Protein AF-A0A816EWF2-F1 (afdb_monomer_lite)

Radius of gyration: 16.15 Å; chains: 1; bounding box: 38×22×40 Å

Sequence (81 aa):
MYSKNANVFAAIPSLHAAYPTITDLFFFTFGVWFSAVYSGHHYVIDVLAGGTCAVTAYTLYRLISRIPTINRLLVAYSKLI

Structure (mmCIF, N/CA/C/O backbone):
data_AF-A0A816EWF2-F1
#
_entry.id   AF-A0A816EWF2-F1
#
loop_
_atom_site.group_PDB
_atom_site.id
_atom_site.type_symbol
_atom_site.label_atom_id
_atom_site.label_alt_id
_atom_site.label_comp_id
_atom_site.label_asym_id
_atom_site.label_entity_id
_atom_site.label_seq_id
_atom_site.pdbx_PDB_ins_code
_atom_site.Cartn_x
_atom_site.Cartn_y
_atom_site.Cartn_z
_atom_site.occupancy
_atom_site.B_iso_or_equiv
_atom_site.auth_seq_id
_atom_site.auth_comp_id
_atom_site.auth_asym_id
_atom_site.auth_atom_id
_atom_site.pdbx_PDB_model_num
ATOM 1 N N . MET A 1 1 ? 20.560 -0.008 -9.763 1.00 51.84 1 MET A N 1
ATOM 2 C CA . MET A 1 1 ? 20.741 -0.155 -8.297 1.00 51.84 1 MET A CA 1
ATOM 3 C C . MET A 1 1 ? 20.344 -1.550 -7.812 1.00 51.84 1 MET A C 1
ATOM 5 O O . MET A 1 1 ? 21.109 -2.143 -7.065 1.00 51.84 1 MET A O 1
ATOM 9 N N . TYR A 1 2 ? 19.231 -2.120 -8.289 1.00 47.00 2 TYR A N 1
ATOM 10 C CA . TYR A 1 2 ? 18.805 -3.498 -7.978 1.00 47.00 2 TYR A CA 1
ATOM 11 C C . TYR A 1 2 ? 19.757 -4.601 -8.491 1.00 47.00 2 TYR A C 1
ATOM 13 O O . TYR A 1 2 ? 19.935 -5.614 -7.832 1.00 47.00 2 TYR A O 1
ATOM 21 N N . SER A 1 3 ? 20.451 -4.381 -9.614 1.00 51.06 3 SER A N 1
ATOM 22 C CA . SER A 1 3 ? 21.421 -5.335 -10.184 1.00 51.06 3 SER A CA 1
ATOM 23 C C . SER A 1 3 ? 22.784 -5.393 -9.475 1.00 51.06 3 SER A C 1
ATOM 25 O O . SER A 1 3 ? 23.637 -6.182 -9.873 1.00 51.06 3 SER A O 1
ATOM 27 N N . LYS A 1 4 ? 23.023 -4.552 -8.456 1.00 55.91 4 LYS A N 1
ATOM 28 C CA . LYS A 1 4 ? 24.296 -4.495 -7.709 1.00 55.91 4 LYS A CA 1
ATOM 29 C C . LYS A 1 4 ? 24.168 -4.841 -6.218 1.00 55.91 4 LYS A C 1
ATOM 31 O O . LYS A 1 4 ? 25.173 -4.801 -5.519 1.00 55.91 4 LYS A O 1
ATOM 36 N N . ASN A 1 5 ? 22.972 -5.176 -5.726 1.00 52.03 5 ASN A N 1
ATOM 37 C CA . ASN A 1 5 ? 22.740 -5.526 -4.322 1.00 52.03 5 ASN A CA 1
ATOM 38 C C . ASN A 1 5 ? 22.413 -7.015 -4.186 1.00 52.03 5 ASN A C 1
ATOM 40 O O . ASN A 1 5 ? 21.475 -7.500 -4.804 1.00 52.03 5 ASN A O 1
ATOM 44 N N . ALA A 1 6 ? 23.167 -7.734 -3.350 1.00 55.88 6 ALA A N 1
ATOM 45 C CA . ALA A 1 6 ? 23.015 -9.179 -3.155 1.00 55.88 6 ALA A CA 1
ATOM 46 C C . ALA A 1 6 ? 21.723 -9.578 -2.411 1.00 55.88 6 ALA A C 1
ATOM 48 O O . ALA A 1 6 ? 21.342 -10.743 -2.432 1.00 55.88 6 ALA A O 1
ATOM 49 N N . ASN A 1 7 ? 21.034 -8.622 -1.773 1.00 58.47 7 ASN A N 1
ATOM 50 C CA . ASN A 1 7 ? 19.796 -8.859 -1.030 1.00 58.47 7 ASN A CA 1
ATOM 51 C C . ASN A 1 7 ? 18.611 -8.092 -1.633 1.00 58.47 7 ASN A C 1
ATOM 53 O O . ASN A 1 7 ? 18.021 -7.200 -1.028 1.00 58.47 7 ASN A O 1
ATOM 57 N N . VAL A 1 8 ? 18.294 -8.455 -2.871 1.00 52.75 8 VAL A N 1
ATOM 58 C CA . VAL A 1 8 ? 17.193 -7.915 -3.680 1.00 52.75 8 VAL A CA 1
ATOM 59 C C . VAL A 1 8 ? 15.819 -8.125 -3.010 1.00 52.75 8 VAL A C 1
ATOM 61 O O . VAL A 1 8 ? 14.881 -7.365 -3.234 1.00 52.75 8 VAL A O 1
ATOM 64 N N . PHE A 1 9 ? 15.720 -9.130 -2.135 1.00 54.97 9 PHE A N 1
ATOM 65 C CA . PHE A 1 9 ? 14.488 -9.562 -1.474 1.00 54.97 9 PHE A CA 1
ATOM 66 C C . PHE A 1 9 ? 14.141 -8.789 -0.195 1.00 54.97 9 PHE A C 1
ATOM 68 O O . PHE A 1 9 ? 12.997 -8.843 0.241 1.00 54.97 9 PHE A O 1
ATOM 75 N N . ALA A 1 10 ? 15.075 -8.032 0.391 1.00 57.81 10 ALA A N 1
ATOM 76 C CA . ALA A 1 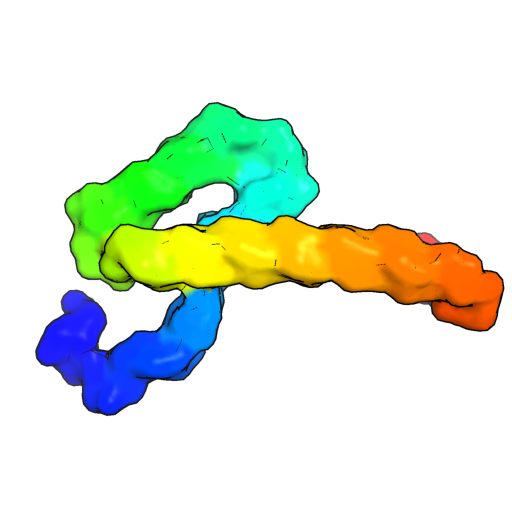10 ? 14.791 -7.229 1.587 1.00 57.81 10 ALA A CA 1
ATOM 77 C C . ALA A 1 10 ? 13.901 -6.001 1.314 1.00 57.81 10 ALA A C 1
ATOM 79 O O . ALA A 1 10 ? 13.347 -5.426 2.246 1.00 57.81 10 ALA A O 1
ATOM 80 N N . ALA A 1 11 ? 13.775 -5.586 0.050 1.00 55.47 11 ALA A N 1
ATOM 81 C CA . ALA A 1 11 ? 12.988 -4.423 -0.364 1.00 55.47 11 ALA A CA 1
ATOM 82 C C . ALA A 1 11 ? 11.570 -4.781 -0.855 1.00 55.47 11 ALA A C 1
ATOM 84 O O . ALA A 1 11 ? 10.822 -3.900 -1.282 1.00 55.47 11 ALA A O 1
ATOM 85 N N . ILE A 1 12 ? 11.195 -6.062 -0.791 1.00 54.12 12 ILE A N 1
ATOM 86 C CA . ILE A 1 12 ? 9.846 -6.541 -1.097 1.00 54.12 12 ILE A CA 1
ATOM 87 C C . ILE A 1 12 ? 9.096 -6.710 0.234 1.00 54.12 12 ILE A C 1
ATOM 89 O O . ILE A 1 12 ? 9.614 -7.396 1.117 1.00 54.12 12 ILE A O 1
ATOM 93 N N . PRO A 1 13 ? 7.879 -6.157 0.403 1.00 59.34 13 PRO A N 1
ATOM 94 C CA . PRO A 1 13 ? 7.065 -5.423 -0.577 1.00 59.34 13 PRO A CA 1
ATOM 95 C C . PRO A 1 13 ? 7.332 -3.902 -0.618 1.00 59.34 13 PRO A C 1
ATOM 97 O O . PRO A 1 13 ? 7.740 -3.298 0.373 1.00 59.34 13 PRO A O 1
ATOM 100 N N . SER A 1 14 ? 7.042 -3.258 -1.761 1.00 66.50 14 SER A N 1
ATOM 101 C CA . SER A 1 14 ? 7.288 -1.819 -1.953 1.00 66.50 14 SER A CA 1
ATOM 102 C C . SER A 1 14 ? 6.374 -0.940 -1.094 1.00 66.50 14 SER A C 1
ATOM 104 O O . SER A 1 14 ? 5.160 -0.859 -1.298 1.00 66.50 14 SER A O 1
ATOM 106 N N . LEU A 1 15 ? 6.991 -0.196 -0.177 1.00 68.38 15 LEU A N 1
ATOM 107 C CA . LEU A 1 15 ? 6.311 0.756 0.697 1.00 68.38 15 LEU A CA 1
ATOM 108 C C . LEU A 1 15 ? 5.787 1.995 -0.062 1.00 68.38 15 LEU A C 1
ATOM 110 O O . LEU A 1 15 ? 4.720 2.518 0.259 1.00 68.38 15 LEU A O 1
ATOM 114 N N . HIS A 1 16 ? 6.488 2.409 -1.125 1.00 66.50 16 HIS A N 1
ATOM 115 C CA . HIS A 1 16 ? 6.057 3.482 -2.032 1.00 66.50 16 HIS A CA 1
ATOM 116 C C . HIS A 1 16 ? 4.797 3.112 -2.817 1.00 66.50 16 HIS A C 1
ATOM 118 O O . HIS A 1 16 ? 4.022 3.993 -3.175 1.00 66.50 16 HIS A O 1
ATOM 124 N N . ALA A 1 17 ? 4.574 1.820 -3.066 1.00 64.12 17 ALA A N 1
ATOM 125 C CA . ALA A 1 17 ? 3.321 1.341 -3.630 1.00 64.12 17 ALA A CA 1
ATOM 126 C C . ALA A 1 17 ? 2.224 1.235 -2.557 1.00 64.12 17 ALA A C 1
ATOM 128 O O . ALA A 1 17 ? 1.070 1.555 -2.838 1.00 64.12 17 ALA A O 1
ATOM 129 N N . ALA A 1 18 ? 2.568 0.832 -1.329 1.00 71.88 18 ALA A N 1
ATOM 130 C CA . ALA A 1 18 ? 1.597 0.566 -0.271 1.00 71.88 18 ALA A CA 1
ATOM 131 C C . ALA A 1 18 ? 0.945 1.827 0.328 1.00 71.88 18 ALA A C 1
ATOM 133 O O . ALA A 1 18 ? -0.278 1.869 0.446 1.00 71.88 18 ALA A O 1
ATOM 134 N N . TYR A 1 19 ? 1.717 2.865 0.675 1.00 72.50 19 TYR A N 1
ATOM 135 C CA . TYR A 1 19 ? 1.170 4.079 1.306 1.00 72.50 19 TYR A CA 1
ATOM 136 C C . TYR A 1 19 ? 0.104 4.813 0.480 1.00 72.50 19 TYR A C 1
ATOM 138 O O . TYR A 1 19 ? -0.975 5.055 1.021 1.00 72.50 19 TYR A O 1
ATOM 146 N N . PRO A 1 20 ? 0.342 5.161 -0.801 1.00 71.94 20 PRO A N 1
ATOM 147 C CA . PRO A 1 20 ? -0.658 5.883 -1.585 1.00 71.94 20 PRO A CA 1
ATOM 148 C C . PRO A 1 20 ? -1.897 5.023 -1.878 1.00 71.94 20 PRO A C 1
ATOM 150 O O . PRO A 1 20 ? -2.997 5.556 -1.975 1.00 71.94 20 PRO A O 1
ATOM 153 N N . THR A 1 21 ? -1.752 3.691 -1.907 1.00 73.25 21 THR A N 1
ATOM 154 C CA . THR A 1 21 ? -2.887 2.764 -2.059 1.00 73.25 21 THR A CA 1
ATOM 155 C C . THR A 1 21 ? -3.859 2.833 -0.874 1.00 73.25 21 THR A C 1
ATOM 157 O O . THR A 1 21 ? -5.042 2.568 -1.045 1.00 73.25 21 THR A O 1
ATOM 160 N N . ILE A 1 22 ? -3.392 3.201 0.326 1.00 72.00 22 ILE A N 1
ATOM 161 C CA . ILE A 1 22 ? -4.241 3.314 1.527 1.00 72.00 22 ILE A CA 1
ATOM 162 C C . ILE A 1 22 ? -4.964 4.670 1.590 1.00 72.00 22 ILE A C 1
ATOM 164 O O . ILE A 1 22 ? -6.010 4.773 2.225 1.00 72.00 22 ILE A O 1
ATOM 168 N N . THR A 1 23 ? -4.436 5.717 0.949 1.00 72.88 23 THR A N 1
ATOM 169 C CA . THR A 1 23 ? -4.989 7.080 1.041 1.00 72.88 23 THR A CA 1
ATOM 170 C C . THR A 1 23 ? -6.106 7.376 0.031 1.00 72.88 23 THR A C 1
ATOM 172 O O . THR A 1 23 ? -6.533 8.523 -0.066 1.00 72.88 23 THR A O 1
ATOM 175 N N . ASP A 1 24 ? -6.585 6.373 -0.717 1.00 64.69 24 ASP A N 1
ATOM 176 C CA . ASP A 1 24 ? -7.651 6.476 -1.735 1.00 64.69 24 ASP A CA 1
ATOM 177 C C . ASP A 1 24 ? -7.413 7.535 -2.841 1.00 64.69 24 ASP A C 1
ATOM 179 O O . ASP A 1 24 ? -8.302 7.854 -3.632 1.00 64.69 24 ASP A O 1
ATOM 183 N N . LEU A 1 25 ? -6.184 8.045 -2.995 1.00 73.94 25 LEU A N 1
ATOM 184 C CA . LEU A 1 25 ? -5.804 8.891 -4.130 1.00 73.94 25 LEU A CA 1
ATOM 185 C C . LEU A 1 25 ? -5.408 8.022 -5.326 1.00 73.94 25 LEU A C 1
ATOM 187 O O . LEU A 1 25 ? -4.226 7.853 -5.638 1.00 73.94 25 LEU A O 1
ATOM 191 N N . PHE A 1 26 ? -6.412 7.487 -6.020 1.00 69.56 26 PHE A N 1
ATOM 192 C CA . PHE A 1 26 ? -6.230 6.581 -7.159 1.00 69.56 26 PHE A CA 1
ATOM 193 C C . PHE A 1 26 ? -5.243 7.146 -8.196 1.00 69.56 26 PHE A C 1
ATOM 195 O O . PHE A 1 26 ? -4.206 6.543 -8.455 1.00 69.56 26 PHE A O 1
ATOM 202 N N . PHE A 1 27 ? -5.480 8.355 -8.715 1.00 74.81 27 PHE A N 1
ATOM 203 C CA . PHE A 1 27 ? -4.614 8.963 -9.738 1.00 74.81 27 PHE A CA 1
ATOM 204 C C . PHE A 1 27 ? -3.165 9.176 -9.278 1.00 74.81 27 PHE A C 1
ATOM 206 O O . PHE A 1 27 ? -2.232 8.976 -10.055 1.00 74.81 27 PHE A O 1
ATOM 213 N N . PHE A 1 28 ? -2.963 9.530 -8.007 1.00 77.25 28 PHE A N 1
ATOM 214 C CA . PHE A 1 28 ? -1.627 9.689 -7.436 1.00 77.25 28 PHE A CA 1
ATOM 215 C C . PHE A 1 28 ? -0.917 8.337 -7.289 1.00 77.25 28 PHE A C 1
ATOM 217 O O . PHE A 1 28 ? 0.256 8.209 -7.630 1.00 77.25 28 PHE A O 1
ATOM 224 N N . THR A 1 29 ? -1.649 7.308 -6.860 1.00 79.75 29 THR A N 1
ATOM 225 C CA . THR A 1 29 ? -1.147 5.936 -6.706 1.00 79.75 29 THR A CA 1
ATOM 226 C C . THR A 1 29 ? -0.643 5.378 -8.031 1.00 79.75 29 THR A C 1
ATOM 228 O O . THR A 1 29 ? 0.494 4.913 -8.100 1.00 79.75 29 THR A O 1
ATOM 231 N N . PHE A 1 30 ? -1.426 5.506 -9.109 1.00 79.62 30 PHE A N 1
ATOM 232 C CA . PHE A 1 30 ? -0.988 5.083 -10.445 1.00 79.62 30 PHE A CA 1
ATOM 233 C C . PHE A 1 30 ? 0.228 5.870 -10.935 1.00 79.62 30 PHE A C 1
ATOM 235 O O . PHE A 1 30 ? 1.128 5.276 -11.527 1.00 79.62 30 PHE A O 1
ATOM 242 N N . GLY A 1 31 ? 0.304 7.173 -10.646 1.00 82.50 31 GLY A N 1
ATOM 243 C CA . GLY A 1 31 ? 1.478 7.990 -10.963 1.00 82.50 31 GLY A CA 1
ATOM 244 C C . GLY A 1 31 ? 2.749 7.514 -10.251 1.00 82.50 31 GLY A C 1
ATOM 245 O O . GLY A 1 31 ? 3.803 7.399 -10.877 1.00 82.50 31 GLY A O 1
ATOM 246 N N . VAL A 1 32 ? 2.654 7.171 -8.963 1.00 82.00 32 VAL A N 1
ATOM 247 C CA . VAL A 1 32 ? 3.782 6.642 -8.175 1.00 82.00 32 VAL A CA 1
ATOM 248 C C . VAL A 1 32 ? 4.186 5.246 -8.649 1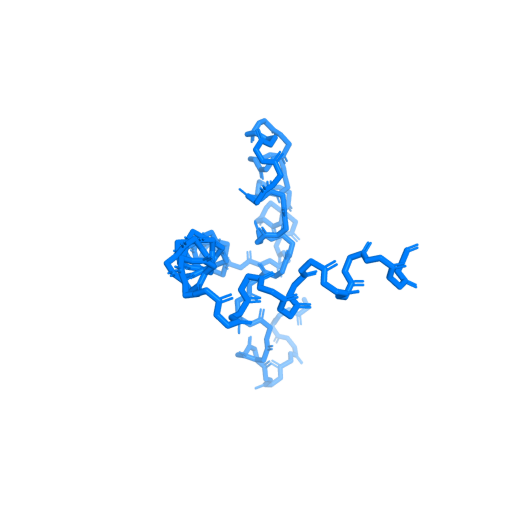.00 82.00 32 VAL A C 1
ATOM 250 O O . VAL A 1 32 ? 5.376 4.981 -8.815 1.00 82.00 32 VAL A O 1
ATOM 253 N N . TRP A 1 33 ? 3.218 4.370 -8.9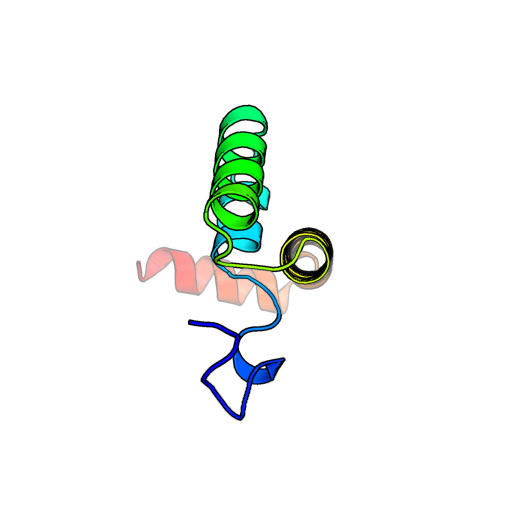26 1.00 82.94 33 TRP A N 1
ATOM 254 C CA . TRP A 1 33 ? 3.469 3.028 -9.461 1.00 82.94 33 TRP A CA 1
ATOM 255 C C . TRP A 1 33 ? 4.165 3.096 -10.822 1.00 82.94 33 TRP A C 1
ATOM 257 O O . TRP A 1 33 ? 5.174 2.423 -11.037 1.00 82.94 33 TRP A O 1
ATOM 267 N N . PHE A 1 34 ? 3.672 3.958 -11.715 1.00 82.00 34 PHE A N 1
ATOM 268 C CA . PHE A 1 34 ? 4.276 4.195 -13.022 1.00 82.00 34 PHE A CA 1
ATOM 269 C C . PHE A 1 34 ? 5.698 4.747 -12.890 1.00 82.00 34 PHE A C 1
ATOM 271 O O . PHE A 1 34 ? 6.613 4.209 -13.504 1.00 82.00 34 PHE A O 1
ATOM 278 N N . SER A 1 35 ? 5.914 5.759 -12.045 1.00 81.88 35 SER A N 1
ATOM 279 C CA . SER A 1 35 ? 7.238 6.354 -11.815 1.00 81.88 35 SER A CA 1
ATOM 280 C C . SER A 1 35 ? 8.256 5.347 -11.259 1.00 81.88 35 SER A C 1
ATOM 282 O O . SER A 1 35 ? 9.402 5.303 -11.718 1.00 81.88 35 SER A O 1
ATOM 284 N N . ALA A 1 36 ? 7.830 4.484 -10.328 1.00 78.75 36 ALA A N 1
ATOM 285 C CA . ALA A 1 36 ? 8.671 3.457 -9.712 1.00 78.75 36 ALA A CA 1
ATOM 286 C C . ALA A 1 36 ? 9.146 2.392 -10.716 1.00 78.75 36 ALA A C 1
ATOM 288 O O . ALA A 1 36 ? 10.304 1.965 -10.658 1.00 78.75 36 ALA A O 1
ATOM 289 N N . VAL A 1 37 ? 8.275 1.994 -11.650 1.00 81.75 37 VAL A N 1
ATOM 290 C CA . VAL A 1 37 ? 8.612 1.047 -12.726 1.00 81.75 37 VAL A CA 1
ATOM 291 C C . VAL A 1 37 ? 9.415 1.735 -13.831 1.00 81.75 37 VAL A C 1
ATOM 293 O O . VAL A 1 37 ? 10.453 1.222 -14.242 1.00 81.75 37 VAL A O 1
ATOM 296 N N . TYR A 1 38 ? 8.974 2.909 -14.291 1.00 84.00 38 TYR A N 1
ATOM 297 C CA . TYR A 1 38 ? 9.591 3.648 -15.398 1.00 84.00 38 TYR A CA 1
ATOM 298 C C . TYR A 1 38 ? 11.040 4.044 -15.100 1.00 84.00 38 TYR A C 1
ATOM 300 O O . TYR A 1 38 ? 11.910 3.933 -15.959 1.00 84.00 38 TYR A O 1
ATOM 308 N N . SER A 1 39 ? 11.326 4.429 -13.857 1.00 81.31 39 SER A N 1
ATOM 309 C CA . SER A 1 39 ? 12.683 4.771 -13.419 1.00 81.31 39 SER A CA 1
ATOM 310 C C . SER A 1 39 ? 13.583 3.542 -13.199 1.00 81.31 39 SER A C 1
ATOM 312 O O . SER A 1 39 ? 14.734 3.687 -12.788 1.00 81.31 39 SER A O 1
ATOM 314 N N . GLY A 1 40 ? 13.074 2.320 -13.417 1.00 76.31 40 GLY A N 1
ATOM 315 C CA . GLY A 1 40 ? 13.805 1.071 -13.182 1.00 76.31 40 GLY A CA 1
ATOM 316 C C . GLY A 1 40 ? 14.154 0.833 -11.708 1.00 76.31 40 GLY A C 1
ATOM 317 O O . GLY A 1 40 ? 15.100 0.099 -11.407 1.00 76.31 40 GLY A O 1
ATOM 318 N N . HIS A 1 41 ? 13.434 1.487 -10.790 1.00 70.12 41 HIS A N 1
ATOM 319 C CA . HIS A 1 41 ? 13.676 1.394 -9.351 1.00 70.12 41 HIS A CA 1
ATOM 320 C C . HIS A 1 41 ? 13.092 0.119 -8.744 1.00 70.12 41 HIS A C 1
ATOM 322 O O . HIS A 1 41 ? 13.719 -0.456 -7.856 1.00 70.12 41 HIS A O 1
ATOM 328 N N . HIS A 1 42 ? 11.937 -0.329 -9.237 1.00 74.88 42 HIS A N 1
ATOM 329 C CA . HIS A 1 42 ? 11.252 -1.533 -8.777 1.00 74.88 42 HIS A CA 1
ATOM 330 C C . HIS A 1 42 ? 10.727 -2.346 -9.954 1.00 74.88 42 HIS A C 1
ATOM 332 O O . HIS A 1 42 ? 10.338 -1.793 -10.987 1.00 74.88 42 HIS A O 1
ATOM 338 N N . TYR A 1 43 ? 10.677 -3.665 -9.790 1.00 80.06 43 TYR A N 1
ATOM 339 C CA . TYR A 1 43 ? 10.000 -4.511 -10.760 1.00 80.06 43 TYR A CA 1
ATOM 340 C C . TYR A 1 43 ? 8.485 -4.353 -10.633 1.00 80.06 43 TYR A C 1
ATOM 342 O O . TYR A 1 43 ? 7.953 -4.045 -9.566 1.00 80.06 43 TYR A O 1
ATOM 350 N N . VAL A 1 44 ? 7.769 -4.642 -11.720 1.00 78.19 44 VAL A N 1
ATOM 351 C CA . VAL A 1 44 ? 6.297 -4.661 -11.724 1.00 78.19 44 VAL A CA 1
ATOM 352 C C . VAL A 1 44 ? 5.757 -5.587 -10.624 1.00 78.19 44 VAL A C 1
ATOM 354 O O . VAL A 1 44 ? 4.775 -5.249 -9.968 1.00 78.19 44 VAL A O 1
ATOM 357 N N . ILE A 1 45 ? 6.437 -6.710 -10.351 1.00 79.94 45 ILE A N 1
ATOM 358 C CA . ILE A 1 45 ? 6.051 -7.637 -9.279 1.00 79.94 45 ILE A CA 1
ATOM 359 C C . ILE A 1 45 ? 6.134 -7.000 -7.882 1.00 79.94 45 ILE A C 1
ATOM 361 O O . ILE A 1 45 ? 5.263 -7.260 -7.057 1.00 79.94 45 ILE A O 1
ATOM 365 N N . ASP A 1 46 ? 7.100 -6.111 -7.629 1.00 76.50 46 ASP A N 1
ATOM 366 C CA . ASP A 1 46 ? 7.269 -5.447 -6.328 1.0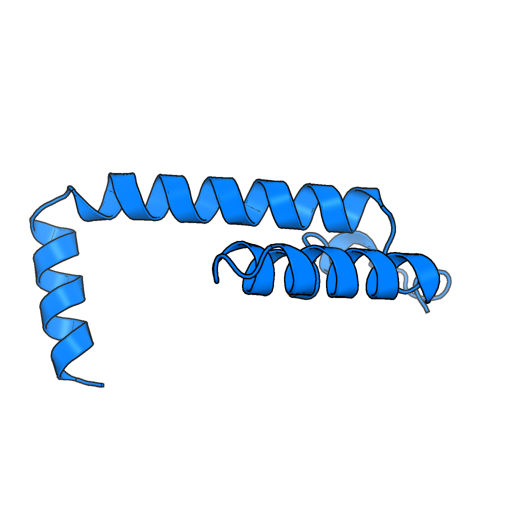0 76.50 46 ASP A CA 1
ATOM 367 C C . ASP A 1 46 ? 6.128 -4.459 -6.054 1.00 76.50 46 ASP A C 1
ATOM 369 O O . ASP A 1 46 ? 5.675 -4.304 -4.917 1.00 76.50 46 ASP A O 1
ATOM 373 N N . VAL A 1 47 ? 5.646 -3.802 -7.112 1.00 78.81 47 VAL A N 1
ATOM 374 C CA . VAL A 1 47 ? 4.522 -2.861 -7.067 1.00 78.81 47 VAL A CA 1
ATOM 375 C C . VAL A 1 47 ? 3.201 -3.605 -6.863 1.00 78.81 47 VAL A C 1
ATOM 377 O O . VAL A 1 47 ? 2.408 -3.220 -6.004 1.00 78.81 47 VAL A O 1
ATOM 380 N N . LEU A 1 48 ? 2.989 -4.715 -7.577 1.00 81.00 48 LEU A N 1
ATOM 381 C CA . LEU A 1 48 ? 1.810 -5.570 -7.399 1.00 81.00 48 LEU A CA 1
ATOM 382 C C . LEU A 1 48 ? 1.778 -6.221 -6.006 1.00 81.00 48 LEU A C 1
ATOM 384 O O . LEU A 1 48 ? 0.731 -6.251 -5.354 1.00 81.00 48 LEU A O 1
ATOM 388 N N . ALA A 1 49 ? 2.925 -6.692 -5.510 1.00 82.38 49 ALA A N 1
ATOM 389 C CA . ALA A 1 49 ? 3.065 -7.195 -4.144 1.00 82.38 49 ALA A CA 1
ATOM 390 C C . ALA A 1 49 ? 2.797 -6.092 -3.102 1.00 82.38 49 ALA A C 1
ATOM 392 O O . ALA A 1 49 ? 2.132 -6.336 -2.098 1.00 82.38 49 ALA A O 1
ATOM 393 N N . GLY A 1 50 ? 3.250 -4.860 -3.354 1.00 80.56 50 GLY A N 1
ATOM 394 C CA . GLY A 1 50 ? 2.948 -3.698 -2.511 1.00 80.56 50 GLY A CA 1
ATOM 395 C C . GLY A 1 50 ? 1.455 -3.370 -2.451 1.00 80.56 50 GLY A C 1
ATOM 396 O O . GLY A 1 50 ? 0.904 -3.214 -1.362 1.00 80.56 50 GLY A O 1
ATOM 397 N N . GLY A 1 51 ? 0.777 -3.334 -3.602 1.00 81.88 51 GLY A N 1
ATOM 398 C CA . GLY A 1 51 ? -0.667 -3.088 -3.673 1.00 81.88 51 GLY A CA 1
ATOM 399 C C . GLY A 1 51 ? -1.493 -4.176 -2.979 1.00 81.88 51 GLY A C 1
ATOM 400 O O . GLY A 1 51 ? -2.373 -3.877 -2.175 1.00 81.88 51 GLY A O 1
ATOM 401 N N . THR A 1 52 ? -1.175 -5.450 -3.221 1.00 83.88 52 THR A N 1
ATOM 402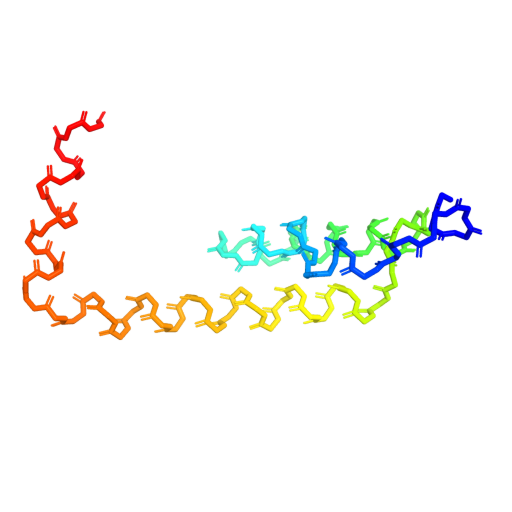 C CA . THR A 1 52 ? -1.855 -6.580 -2.557 1.00 83.88 52 THR A CA 1
ATOM 403 C C . THR A 1 52 ? -1.613 -6.600 -1.047 1.00 83.88 52 THR A C 1
ATOM 405 O O . THR A 1 52 ? -2.550 -6.834 -0.279 1.00 83.88 52 THR A O 1
ATOM 408 N N . CYS A 1 53 ? -0.394 -6.284 -0.600 1.00 84.69 53 CYS A N 1
ATOM 409 C CA . CYS A 1 53 ? -0.069 -6.119 0.816 1.00 84.69 53 CYS A CA 1
ATOM 410 C C . CYS A 1 53 ? -0.902 -4.999 1.459 1.00 84.69 53 CYS A C 1
ATOM 412 O O . CYS A 1 53 ? -1.512 -5.221 2.503 1.00 84.69 53 CYS A O 1
ATOM 414 N N . ALA A 1 54 ? -1.012 -3.835 0.811 1.00 82.50 54 ALA A N 1
ATOM 415 C CA . ALA A 1 54 ? -1.807 -2.711 1.307 1.00 82.50 54 ALA A CA 1
ATOM 416 C C . ALA A 1 54 ? -3.295 -3.064 1.461 1.00 82.50 54 ALA A C 1
ATOM 418 O O . ALA A 1 54 ? -3.884 -2.822 2.517 1.00 82.50 54 ALA A O 1
ATOM 419 N N . VAL A 1 55 ? -3.890 -3.708 0.451 1.00 84.81 55 VAL A N 1
ATOM 420 C CA . VAL A 1 55 ? -5.292 -4.163 0.497 1.00 84.81 55 VAL A CA 1
ATOM 421 C C . VAL A 1 55 ? -5.504 -5.188 1.615 1.00 84.81 55 VAL A C 1
ATOM 423 O O . VAL A 1 55 ? -6.491 -5.120 2.356 1.00 84.81 55 VAL A O 1
ATOM 426 N N . THR A 1 56 ? -4.564 -6.120 1.774 1.00 86.06 56 THR A N 1
ATOM 427 C CA . THR A 1 56 ? -4.612 -7.138 2.831 1.00 86.06 56 THR A CA 1
ATOM 428 C C . THR A 1 56 ? -4.517 -6.493 4.211 1.00 86.06 56 THR A C 1
ATOM 430 O O . THR A 1 56 ? -5.353 -6.764 5.072 1.00 86.06 56 THR A O 1
ATOM 433 N N . ALA A 1 57 ? -3.559 -5.588 4.416 1.00 85.81 57 ALA A N 1
ATOM 434 C CA . ALA A 1 57 ? -3.364 -4.868 5.671 1.00 85.81 57 ALA A CA 1
ATOM 435 C C . ALA A 1 57 ? -4.596 -4.035 6.051 1.00 85.81 57 ALA A C 1
ATOM 437 O O . ALA A 1 57 ? -5.057 -4.108 7.189 1.00 85.81 57 ALA A O 1
ATOM 438 N N . TYR A 1 58 ? -5.182 -3.309 5.096 1.00 86.75 58 TYR A N 1
ATOM 439 C CA . TYR A 1 58 ? -6.415 -2.551 5.316 1.00 86.75 58 TYR A CA 1
ATOM 440 C C . TYR A 1 58 ? -7.588 -3.459 5.706 1.00 86.75 58 TYR A C 1
ATOM 442 O O . TYR A 1 58 ? -8.324 -3.180 6.657 1.00 86.75 58 TYR A O 1
ATOM 450 N N . THR A 1 59 ? -7.746 -4.586 5.012 1.00 88.25 59 THR A N 1
ATOM 451 C CA . THR A 1 59 ? -8.804 -5.557 5.313 1.00 88.25 59 THR A CA 1
ATOM 452 C C . THR A 1 59 ? -8.628 -6.150 6.708 1.00 88.25 59 THR A C 1
ATOM 454 O O . THR A 1 59 ? -9.581 -6.179 7.487 1.00 88.25 59 THR A O 1
ATOM 457 N N . LEU A 1 60 ? -7.407 -6.558 7.062 1.00 88.88 60 LEU A N 1
ATOM 458 C CA . LEU A 1 60 ? -7.080 -7.063 8.394 1.00 88.88 60 LEU A CA 1
ATOM 459 C C . LEU A 1 60 ? -7.340 -6.009 9.469 1.00 88.88 60 LEU A C 1
ATOM 461 O O . LEU A 1 60 ? -8.000 -6.316 10.458 1.00 88.88 60 LEU A O 1
ATOM 465 N N . TYR A 1 61 ? -6.915 -4.763 9.258 1.00 87.25 61 TYR A N 1
ATOM 466 C CA . TYR A 1 61 ? -7.193 -3.663 10.180 1.00 87.25 61 TYR A CA 1
ATOM 467 C C . TYR A 1 61 ? -8.696 -3.501 10.426 1.00 87.25 61 TYR A C 1
ATOM 469 O O . TYR A 1 61 ? -9.126 -3.412 11.578 1.00 87.25 61 TYR A O 1
ATOM 477 N N . ARG A 1 62 ? -9.519 -3.537 9.371 1.00 87.25 62 ARG A N 1
ATOM 478 C CA . ARG A 1 62 ? -10.982 -3.455 9.504 1.00 87.25 62 ARG A CA 1
ATOM 479 C C . ARG A 1 62 ? -11.577 -4.616 10.290 1.00 87.25 62 ARG A C 1
ATOM 481 O O . ARG A 1 62 ? -12.538 -4.407 11.025 1.00 87.25 62 ARG A O 1
ATOM 488 N N . LEU A 1 63 ? -11.049 -5.827 10.127 1.00 90.12 63 LEU A N 1
ATOM 489 C CA . LEU A 1 63 ? -11.522 -7.006 10.855 1.00 90.12 63 LEU A CA 1
ATOM 490 C C . LEU A 1 63 ? -11.105 -6.954 12.327 1.00 90.12 63 LEU A C 1
ATOM 492 O O . LEU A 1 63 ? -11.936 -7.148 13.211 1.00 90.12 63 LEU A O 1
ATOM 496 N N . ILE A 1 64 ? -9.844 -6.625 12.590 1.00 89.94 64 ILE A N 1
ATOM 497 C CA . ILE A 1 64 ? -9.261 -6.542 13.932 1.00 89.94 64 ILE A CA 1
ATOM 498 C C . ILE A 1 64 ? -9.907 -5.405 14.736 1.00 89.94 64 ILE A C 1
ATOM 500 O O . ILE A 1 64 ? -10.220 -5.579 15.912 1.00 89.94 64 ILE A O 1
ATOM 504 N N . SER A 1 65 ? -10.206 -4.272 14.099 1.00 85.69 65 SER A N 1
ATOM 505 C CA . SER A 1 65 ? -10.863 -3.125 14.744 1.00 85.69 65 SER A CA 1
ATOM 506 C C . SER A 1 65 ? -12.310 -3.401 15.171 1.00 85.69 65 SER A C 1
ATOM 508 O O . SER A 1 65 ? -12.871 -2.640 15.957 1.00 85.69 65 SER A O 1
ATOM 510 N N . ARG A 1 66 ? -12.931 -4.500 14.711 1.00 88.06 66 ARG A N 1
ATOM 511 C CA . ARG A 1 66 ? -14.237 -4.951 15.229 1.00 88.06 66 ARG A CA 1
ATOM 512 C C . ARG A 1 66 ? -14.134 -5.577 16.620 1.00 88.06 66 ARG A C 1
ATOM 514 O O . ARG A 1 66 ? -15.154 -5.717 17.290 1.00 88.06 66 ARG A O 1
ATOM 521 N N . ILE A 1 67 ? -12.934 -5.947 17.068 1.00 93.00 67 ILE A N 1
ATOM 522 C CA . ILE A 1 67 ? -12.719 -6.504 18.404 1.00 93.00 67 ILE A CA 1
ATOM 523 C C . ILE A 1 67 ? -12.804 -5.356 19.426 1.00 93.00 67 ILE A C 1
ATOM 525 O O . ILE A 1 67 ? -12.005 -4.417 19.362 1.00 93.00 67 ILE A O 1
ATOM 529 N N . PRO A 1 68 ? -13.728 -5.412 20.405 1.00 87.88 68 PRO A N 1
ATOM 530 C CA . PRO A 1 68 ? -14.011 -4.286 21.297 1.00 87.88 68 PRO A CA 1
ATOM 531 C C . PRO A 1 68 ? -12.810 -3.886 22.161 1.00 87.88 68 PRO A C 1
ATOM 533 O O . PRO A 1 68 ? -12.613 -2.702 22.421 1.00 87.88 68 PRO A O 1
ATOM 536 N N . THR A 1 69 ? -11.979 -4.846 22.575 1.00 90.88 69 THR A N 1
ATOM 537 C CA . THR A 1 69 ? -10.749 -4.581 23.339 1.00 90.88 69 THR A CA 1
ATOM 538 C C . THR A 1 69 ? -9.741 -3.774 22.527 1.00 90.88 69 THR A C 1
ATOM 540 O O . THR A 1 69 ? -9.174 -2.810 23.035 1.00 90.88 69 THR A O 1
ATOM 543 N N . ILE A 1 70 ? -9.557 -4.128 21.253 1.00 87.88 70 ILE A N 1
ATOM 544 C CA . ILE A 1 70 ? -8.618 -3.431 20.371 1.00 87.88 70 ILE A CA 1
ATOM 545 C C . ILE A 1 70 ? -9.148 -2.043 20.039 1.00 87.88 70 ILE A C 1
ATOM 547 O O . ILE A 1 70 ? -8.399 -1.080 20.127 1.00 87.88 70 ILE A O 1
ATOM 551 N N . ASN A 1 71 ? -10.444 -1.910 19.756 1.00 86.31 71 ASN A N 1
ATOM 552 C CA . ASN A 1 71 ? -11.038 -0.601 19.508 1.00 86.31 71 ASN A CA 1
ATOM 553 C C . ASN A 1 71 ? -10.879 0.340 20.719 1.00 86.31 71 ASN A C 1
ATOM 555 O O . ASN A 1 71 ? -10.499 1.496 20.569 1.00 86.31 71 ASN A O 1
ATOM 559 N N . ARG A 1 72 ? -11.070 -0.166 21.946 1.00 87.69 72 ARG A 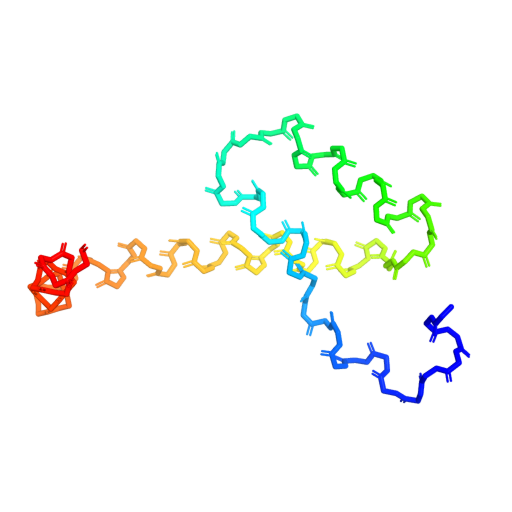N 1
ATOM 560 C CA . ARG A 1 72 ? -10.819 0.614 23.172 1.00 87.69 72 ARG A CA 1
ATOM 561 C C . ARG A 1 72 ? -9.357 1.045 23.303 1.00 87.69 72 ARG A C 1
ATOM 563 O O . ARG A 1 72 ? -9.110 2.193 23.660 1.00 87.69 72 ARG A O 1
ATOM 570 N N . LEU A 1 73 ? -8.409 0.155 23.001 1.00 89.44 73 LEU A N 1
ATOM 571 C CA . LEU A 1 73 ? -6.980 0.479 23.006 1.00 89.44 73 LEU A CA 1
ATOM 572 C C . LEU A 1 73 ? -6.641 1.539 21.950 1.00 89.44 73 LEU A C 1
ATOM 574 O O . LEU A 1 73 ? -5.943 2.499 22.259 1.00 89.44 73 LEU A O 1
ATOM 578 N N . LEU A 1 74 ? -7.168 1.398 20.732 1.00 87.50 74 LEU A N 1
ATOM 579 C CA . LEU A 1 74 ? -6.956 2.346 19.637 1.00 87.50 74 LEU A CA 1
ATOM 580 C C . LEU A 1 74 ? -7.514 3.733 19.973 1.00 87.50 74 LEU A C 1
ATOM 582 O O . LEU A 1 74 ? -6.826 4.723 19.762 1.00 87.50 74 LEU A O 1
ATOM 586 N N . VAL A 1 75 ? -8.714 3.812 20.557 1.00 87.94 75 VAL A N 1
ATOM 587 C CA . VAL A 1 75 ? -9.321 5.080 21.005 1.00 87.94 75 VAL A CA 1
ATOM 588 C C . VAL A 1 75 ? -8.557 5.703 22.178 1.00 87.94 75 VAL A C 1
ATOM 590 O O . VAL A 1 75 ? -8.510 6.923 22.308 1.00 87.94 75 VAL A O 1
ATOM 593 N N . ALA A 1 76 ? -7.968 4.897 23.063 1.00 88.50 76 ALA A N 1
ATOM 594 C CA . ALA A 1 76 ? -7.106 5.413 24.125 1.00 88.50 76 ALA A CA 1
ATOM 595 C C . ALA A 1 76 ? -5.793 5.966 23.552 1.00 88.50 76 ALA A C 1
ATOM 597 O O . ALA A 1 76 ? -5.375 7.062 23.919 1.00 88.50 76 ALA A O 1
ATOM 598 N N . TYR A 1 77 ? -5.185 5.242 22.610 1.00 86.69 77 TYR A N 1
ATOM 599 C CA . TYR A 1 77 ? -3.977 5.667 21.908 1.00 86.69 77 TYR A CA 1
ATOM 600 C C . TYR A 1 77 ? -4.206 6.930 21.067 1.00 86.69 77 TYR A C 1
ATOM 602 O O . TYR A 1 77 ? -3.380 7.835 21.089 1.00 86.69 77 TYR A O 1
ATOM 610 N N . SER A 1 78 ? -5.354 7.058 20.397 1.00 86.38 78 SER A N 1
ATOM 611 C CA . SER A 1 78 ? -5.677 8.240 19.586 1.00 86.38 78 SER A CA 1
ATOM 612 C C . SER A 1 78 ? -5.878 9.521 20.398 1.00 86.38 78 SER A C 1
ATOM 614 O O . SER A 1 78 ? -5.998 10.582 19.808 1.00 86.38 78 SER A O 1
ATOM 616 N N . LYS A 1 79 ? -5.997 9.434 21.728 1.00 86.94 79 LYS A N 1
ATOM 617 C CA . LYS A 1 79 ? -6.083 10.600 22.625 1.00 86.94 79 LYS A CA 1
ATOM 618 C C . LYS A 1 79 ? -4.715 11.057 23.140 1.00 86.94 79 LYS A C 1
ATOM 620 O O . LYS A 1 79 ? -4.641 12.096 23.786 1.00 86.94 79 LYS A O 1
ATOM 625 N N . LEU A 1 80 ? -3.674 10.248 22.936 1.00 86.88 80 LEU A N 1
ATOM 626 C CA . LEU A 1 80 ? -2.293 10.532 23.344 1.00 86.88 80 LEU A CA 1
ATOM 627 C C . LEU A 1 80 ? -1.491 11.266 22.260 1.00 86.88 80 LEU A C 1
ATOM 629 O O . LEU A 1 80 ? -0.449 11.834 22.579 1.00 86.88 80 LEU A O 1
ATOM 633 N N . ILE A 1 81 ? -1.957 11.215 21.011 1.00 72.19 81 ILE A N 1
ATOM 634 C CA . ILE A 1 81 ? -1.409 11.930 19.851 1.00 72.19 81 ILE A CA 1
ATOM 635 C C . ILE A 1 81 ? -2.259 13.174 19.620 1.00 72.19 81 ILE A C 1
ATOM 637 O O . ILE A 1 81 ? -1.666 14.235 19.334 1.00 72.19 81 ILE A O 1
#

Secondary structure (DSSP, 8-state):
-GGG-S-GGGGPSPHHHHHHHHTT-HHHHHHHHHHHHHTTSS-HHHHHHHHHHHHHHHHHHHHHTTSHHHHHHHHHHTTT-

InterPro domains:
  IPR036938 Phosphatidic acid phosphatase type 2/haloperoxidase superfamily [SSF48317] (18-68)

pLDDT: mean 76.67, std 11.8, range [47.0, 93.0]

Foldseek 3Di:
DCVPDPCNPVCAQPPLLQVVLLVPPVVVSVVSLCCCVVVVVDDNVNNVRNNVVNVVVVVVCVVVCVPVVVVVVVVVVVVVD

Organism: NCBI:txid433720